Protein AF-A0A6H5GTW4-F1 (afdb_monomer_lite)

Organism: NCBI:txid355587

pLDDT: mean 73.7, std 22.14, range [29.05, 95.06]

Structure (mmCIF, N/CA/C/O backbone):
data_AF-A0A6H5GTW4-F1
#
_entry.id   AF-A0A6H5GTW4-F1
#
loop_
_atom_site.group_PDB
_atom_site.id
_atom_site.type_symbol
_atom_site.label_atom_id
_atom_site.label_alt_id
_atom_site.label_comp_id
_atom_site.label_asym_id
_atom_site.label_entity_id
_atom_site.label_seq_id
_atom_site.pdbx_PDB_ins_code
_atom_site.Cartn_x
_atom_site.Cartn_y
_atom_site.Cartn_z
_atom_site.occupancy
_atom_site.B_iso_or_equiv
_atom_site.auth_seq_id
_atom_site.auth_comp_id
_atom_site.auth_asym_id
_atom_site.auth_atom_id
_atom_site.pdbx_PDB_model_num
ATOM 1 N N . MET A 1 1 ? 11.441 22.434 -11.823 1.00 35.69 1 MET A N 1
ATOM 2 C CA . MET A 1 1 ? 10.551 21.276 -11.600 1.00 35.69 1 MET A CA 1
ATOM 3 C C . MET A 1 1 ? 10.189 21.293 -10.128 1.00 35.69 1 MET A C 1
ATOM 5 O O . MET A 1 1 ? 11.076 21.134 -9.302 1.00 35.69 1 MET A O 1
ATOM 9 N N . LYS A 1 2 ? 8.962 21.700 -9.793 1.00 32.41 2 LYS A N 1
ATOM 10 C CA . LYS A 1 2 ? 8.550 21.888 -8.398 1.00 32.41 2 LYS A CA 1
ATOM 11 C C . LYS A 1 2 ? 8.222 20.510 -7.824 1.00 32.41 2 LYS A C 1
ATOM 13 O O . LYS A 1 2 ? 7.211 19.931 -8.201 1.00 32.41 2 LYS A O 1
ATOM 18 N N . ASN A 1 3 ? 9.099 19.990 -6.968 1.00 29.05 3 ASN A N 1
ATOM 19 C CA . ASN A 1 3 ? 8.765 18.870 -6.098 1.00 29.05 3 ASN A CA 1
ATOM 20 C C . ASN A 1 3 ? 7.640 19.346 -5.177 1.00 29.05 3 ASN A C 1
ATOM 22 O O . ASN A 1 3 ? 7.866 20.215 -4.334 1.00 29.05 3 ASN A O 1
ATOM 26 N N . LEU A 1 4 ? 6.432 18.817 -5.373 1.00 31.72 4 LEU A N 1
ATOM 27 C CA . LEU A 1 4 ? 5.359 18.902 -4.389 1.00 31.72 4 LEU A CA 1
ATOM 28 C C . LEU A 1 4 ? 5.739 17.997 -3.216 1.00 31.72 4 LEU A C 1
ATOM 30 O O . LEU A 1 4 ? 5.300 16.857 -3.100 1.00 31.72 4 LEU A O 1
ATOM 34 N N . SER A 1 5 ? 6.632 18.506 -2.374 1.00 31.44 5 SER A N 1
ATOM 35 C CA . SER A 1 5 ? 6.801 18.002 -1.023 1.00 31.44 5 SER A CA 1
ATOM 36 C C . SER A 1 5 ? 5.521 18.341 -0.274 1.00 31.44 5 SER A C 1
ATOM 38 O O . SER A 1 5 ? 5.229 19.514 -0.061 1.00 31.44 5 SER A O 1
ATOM 40 N N . VAL A 1 6 ? 4.767 17.292 0.046 1.00 37.84 6 VAL A N 1
ATOM 41 C CA . VAL A 1 6 ? 3.679 17.222 1.024 1.00 37.84 6 VAL A CA 1
ATOM 42 C C . VAL A 1 6 ? 3.785 18.365 2.036 1.00 37.84 6 VAL A C 1
ATOM 44 O O . VAL A 1 6 ? 4.654 18.356 2.911 1.00 37.84 6 VAL A O 1
ATOM 47 N N . GLU A 1 7 ? 2.922 19.372 1.896 1.00 34.00 7 GLU A N 1
ATOM 48 C CA . GLU A 1 7 ? 2.753 20.382 2.930 1.00 34.00 7 GLU A CA 1
ATOM 49 C C . GLU A 1 7 ? 2.243 19.658 4.176 1.00 34.00 7 GLU A C 1
ATOM 51 O O . GLU A 1 7 ? 1.151 19.088 4.205 1.00 34.00 7 GLU A O 1
ATOM 56 N N . CYS A 1 8 ? 3.091 19.620 5.202 1.00 31.52 8 CYS A N 1
ATOM 57 C CA . CYS A 1 8 ? 2.731 19.216 6.547 1.00 31.52 8 CYS A CA 1
ATOM 58 C C . CYS A 1 8 ? 1.565 20.084 7.028 1.00 31.52 8 CYS A C 1
ATOM 60 O O . CYS A 1 8 ? 1.783 21.157 7.586 1.00 31.52 8 CYS A O 1
ATOM 62 N N . ILE A 1 9 ? 0.331 19.612 6.857 1.00 39.59 9 ILE A N 1
ATOM 63 C CA . ILE A 1 9 ? -0.804 20.201 7.558 1.00 39.59 9 ILE A CA 1
ATOM 64 C C . ILE A 1 9 ? -0.658 19.782 9.025 1.00 39.59 9 ILE A C 1
ATOM 66 O O . ILE A 1 9 ? -0.703 18.599 9.390 1.00 39.59 9 ILE A O 1
ATOM 70 N N . SER A 1 10 ? -0.336 20.780 9.839 1.00 31.56 10 SER A N 1
ATOM 71 C CA . SER A 1 10 ? -0.240 20.749 11.292 1.00 31.56 10 SER A CA 1
ATOM 72 C C . SER A 1 10 ? -1.538 20.227 11.930 1.00 31.56 10 SER A C 1
ATOM 74 O O . SER A 1 10 ? -2.612 20.337 11.337 1.00 31.56 10 SER A O 1
ATOM 76 N N . PRO A 1 11 ? -1.481 19.655 13.150 1.00 38.75 11 PRO A N 1
ATOM 77 C CA . PRO A 1 11 ? -2.648 19.108 13.831 1.00 38.75 11 PRO A CA 1
ATOM 78 C C . PRO A 1 11 ? -3.439 20.243 14.488 1.00 38.75 11 PRO A C 1
ATOM 80 O O . PRO A 1 11 ? -3.512 20.338 15.706 1.00 38.75 11 PRO A O 1
ATOM 83 N N . LEU A 1 12 ? -3.983 21.150 13.689 1.00 42.00 12 LEU A N 1
ATOM 84 C CA . LEU A 1 12 ? -4.880 22.199 14.147 1.00 42.00 12 LEU A CA 1
ATOM 85 C C . LEU A 1 12 ? -5.888 22.436 13.033 1.00 42.00 12 LEU A C 1
ATOM 87 O O . LEU A 1 12 ? -5.646 23.239 12.141 1.00 42.00 12 LEU A O 1
ATOM 91 N N . ASN A 1 13 ? -6.982 21.682 13.040 1.00 36.44 13 ASN A N 1
ATOM 92 C CA . ASN A 1 13 ? -8.317 22.267 13.088 1.00 36.44 13 ASN A CA 1
ATOM 93 C C . ASN A 1 13 ? -9.371 21.167 13.034 1.00 36.44 13 ASN A C 1
ATOM 95 O O . ASN A 1 13 ? -9.327 20.227 12.246 1.00 36.44 13 ASN A O 1
ATOM 99 N N . ASN A 1 14 ? -10.300 21.306 13.963 1.00 48.31 14 ASN A N 1
ATOM 100 C CA . ASN A 1 14 ? -11.354 20.376 14.298 1.00 48.31 14 ASN A CA 1
ATOM 101 C C . ASN A 1 14 ? -12.522 20.529 13.309 1.00 48.31 14 ASN A C 1
ATOM 103 O O . ASN A 1 14 ? -13.634 20.837 13.728 1.00 48.31 14 ASN A O 1
ATOM 107 N N . ASP A 1 15 ? -12.260 20.407 12.004 1.00 40.47 15 ASP A N 1
ATOM 108 C CA . ASP A 1 15 ? -13.243 20.766 10.984 1.00 40.47 15 ASP A CA 1
ATOM 109 C C . ASP A 1 15 ? -13.362 19.704 9.887 1.00 40.47 15 ASP A C 1
ATOM 111 O O . ASP A 1 15 ? -12.382 19.219 9.317 1.00 40.47 15 ASP A O 1
ATOM 115 N N . GLN A 1 16 ? -14.603 19.312 9.615 1.00 44.91 16 GLN A N 1
ATOM 116 C CA . GLN A 1 16 ? -14.988 18.207 8.732 1.00 44.91 16 GLN A CA 1
ATO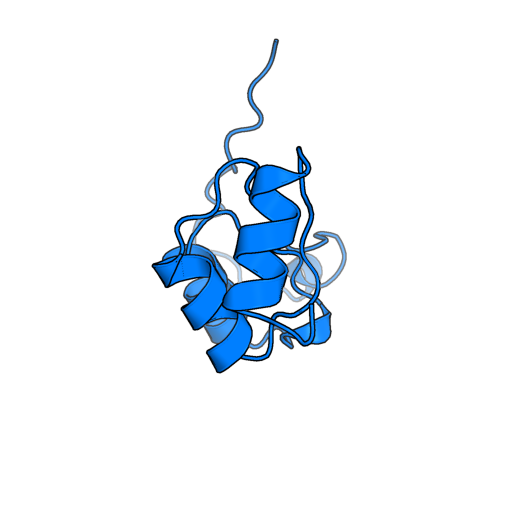M 117 C C . GLN A 1 16 ? -14.565 18.423 7.263 1.00 44.91 16 GLN A C 1
ATOM 119 O O . GLN A 1 16 ? -14.629 17.490 6.464 1.00 44.91 16 GLN A O 1
ATOM 124 N N . THR A 1 17 ? -14.058 19.610 6.933 1.00 45.09 17 THR A N 1
ATOM 125 C CA . THR A 1 17 ? -13.578 20.076 5.624 1.00 45.09 17 THR A CA 1
ATOM 126 C C . THR A 1 17 ? -12.352 19.311 5.101 1.00 45.09 17 THR A C 1
ATOM 128 O O . THR A 1 17 ? -12.173 19.192 3.894 1.00 45.09 17 THR A O 1
ATOM 131 N N . ALA A 1 18 ? -11.548 18.681 5.968 1.00 43.66 18 ALA A N 1
ATOM 132 C CA . ALA A 1 18 ? -10.409 17.852 5.539 1.00 43.66 18 ALA A CA 1
ATOM 133 C C . ALA A 1 18 ? -10.812 16.502 4.897 1.00 43.66 18 ALA A C 1
ATOM 135 O O . ALA A 1 18 ? -9.958 15.769 4.405 1.00 43.66 18 ALA A O 1
ATOM 136 N N . ARG A 1 19 ? -12.105 16.136 4.911 1.00 42.91 19 ARG A N 1
ATOM 137 C CA . ARG A 1 19 ? -12.588 14.811 4.475 1.00 42.91 19 ARG A CA 1
ATOM 138 C C . ARG A 1 19 ? -12.802 14.656 2.967 1.00 42.91 19 ARG A C 1
ATOM 140 O O . ARG A 1 19 ? -12.996 13.520 2.527 1.00 42.91 19 ARG A O 1
ATOM 147 N N . GLN A 1 20 ? -12.811 15.744 2.194 1.00 36.81 20 GLN A N 1
ATOM 148 C CA . GLN A 1 20 ? -13.367 15.720 0.835 1.00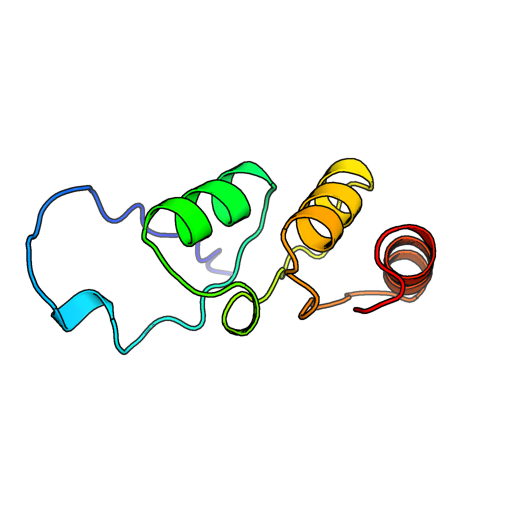 36.81 20 GLN A CA 1
ATOM 149 C C . GLN A 1 20 ? -12.382 15.909 -0.325 1.00 36.81 20 GLN A C 1
ATOM 151 O O . GLN A 1 20 ? -12.768 15.568 -1.436 1.00 36.81 20 GLN A O 1
ATOM 156 N N . GLU A 1 21 ? -11.131 16.337 -0.123 1.00 40.69 21 GLU A N 1
ATOM 157 C CA . GLU A 1 21 ? -10.295 16.745 -1.276 1.00 40.69 21 GLU A CA 1
ATOM 158 C C . GLU A 1 21 ? -8.924 16.077 -1.430 1.00 40.69 21 GLU A C 1
ATOM 160 O O . GLU A 1 21 ? -8.164 16.459 -2.313 1.00 40.69 21 GLU A O 1
ATOM 165 N N . LEU A 1 22 ? -8.592 15.036 -0.667 1.00 45.09 22 LEU A N 1
ATOM 166 C CA . LEU A 1 22 ? -7.318 14.339 -0.870 1.00 45.09 22 LEU A CA 1
ATOM 167 C C . LEU A 1 22 ? -7.532 12.852 -1.139 1.00 45.09 22 LEU A C 1
ATOM 169 O O . LEU A 1 22 ? -7.857 12.065 -0.253 1.00 45.09 22 LEU A O 1
ATOM 173 N N . GLU A 1 23 ? -7.325 12.462 -2.394 1.00 49.91 23 GLU A N 1
ATOM 174 C CA . GLU A 1 23 ? -6.861 11.121 -2.738 1.00 49.91 23 GLU A CA 1
ATOM 175 C C . GLU A 1 23 ? -5.555 10.892 -1.959 1.00 49.91 23 GLU A C 1
ATOM 177 O O . GLU A 1 23 ? -4.542 11.551 -2.200 1.00 49.91 23 GLU A O 1
ATOM 182 N N . HIS A 1 24 ? -5.595 10.045 -0.928 1.00 63.81 24 HIS A N 1
ATOM 183 C CA . HIS A 1 24 ? -4.499 9.924 0.031 1.00 63.81 24 HIS A CA 1
ATOM 184 C C . HIS A 1 24 ? -3.351 9.125 -0.593 1.00 63.81 24 HIS A C 1
ATOM 186 O O . HIS A 1 24 ? -3.320 7.895 -0.518 1.00 63.81 24 HIS A O 1
ATOM 192 N N . LEU A 1 25 ? -2.406 9.830 -1.214 1.00 65.88 25 LEU A N 1
ATOM 193 C CA . LEU A 1 25 ? -1.149 9.252 -1.672 1.00 65.88 25 LEU A CA 1
ATOM 194 C C . LEU A 1 25 ? -0.233 9.040 -0.463 1.00 65.88 25 LEU A C 1
ATOM 196 O O . LEU A 1 25 ? 0.231 10.003 0.144 1.00 65.88 25 LEU A O 1
ATOM 200 N N . ALA A 1 26 ? 0.045 7.784 -0.124 1.00 68.75 26 ALA A N 1
ATOM 201 C CA . ALA A 1 26 ? 1.081 7.443 0.846 1.00 68.75 26 ALA A CA 1
ATOM 202 C C . ALA A 1 26 ? 2.400 7.129 0.123 1.00 68.75 26 ALA A C 1
ATOM 204 O O . ALA A 1 26 ? 2.401 6.591 -0.983 1.00 68.75 26 ALA A O 1
ATOM 205 N N . GLN A 1 27 ? 3.533 7.443 0.747 1.00 76.44 27 GLN A N 1
ATOM 206 C CA . GLN A 1 27 ? 4.889 7.267 0.211 1.00 76.44 27 GLN A CA 1
ATOM 207 C C . GLN A 1 27 ? 5.777 6.395 1.116 1.00 76.44 27 GLN A C 1
ATOM 209 O O . GLN A 1 27 ? 6.837 5.918 0.694 1.00 76.44 27 GLN A O 1
ATOM 214 N N . SER A 1 28 ? 5.343 6.114 2.349 1.00 81.94 28 SER A N 1
ATOM 215 C CA . SER A 1 28 ? 6.070 5.277 3.311 1.00 81.94 28 SER A CA 1
ATOM 216 C C . SER A 1 28 ? 5.138 4.492 4.239 1.00 81.94 28 SER A C 1
ATOM 218 O O . SER A 1 28 ? 3.963 4.822 4.387 1.00 81.94 28 SER A O 1
ATOM 220 N N . GLN A 1 29 ? 5.680 3.483 4.932 1.00 85.94 29 GLN A N 1
ATOM 221 C CA . GLN A 1 29 ? 4.951 2.753 5.978 1.00 85.94 29 GLN A CA 1
ATOM 222 C C . GLN A 1 29 ? 4.399 3.686 7.074 1.00 85.94 29 GLN A C 1
ATOM 224 O O . GLN A 1 29 ? 3.297 3.461 7.572 1.00 85.94 29 GLN A O 1
ATOM 229 N N . VAL A 1 30 ? 5.144 4.734 7.445 1.00 85.56 30 VAL A N 1
ATOM 230 C CA . VAL A 1 30 ? 4.726 5.697 8.479 1.00 85.56 30 VAL A CA 1
ATOM 231 C C . VAL A 1 30 ? 3.514 6.498 8.014 1.00 85.56 30 VAL A C 1
ATOM 233 O O . VAL A 1 30 ? 2.590 6.721 8.791 1.00 85.56 30 VAL A O 1
ATOM 236 N N . GLU A 1 31 ? 3.487 6.894 6.744 1.00 81.12 31 GLU A N 1
ATOM 237 C CA . GLU A 1 31 ? 2.355 7.623 6.173 1.00 81.12 31 GLU A CA 1
ATOM 238 C C . GLU A 1 31 ? 1.114 6.747 6.048 1.00 81.12 31 GLU A C 1
ATOM 240 O O . GLU A 1 31 ? 0.038 7.195 6.431 1.00 81.12 31 GLU A O 1
ATOM 245 N N . ILE A 1 32 ? 1.259 5.484 5.623 1.00 86.25 32 ILE A N 1
ATOM 246 C CA . ILE A 1 32 ? 0.144 4.525 5.623 1.00 86.25 32 ILE A CA 1
ATOM 247 C C . ILE A 1 32 ? -0.428 4.401 7.043 1.00 86.25 32 ILE A C 1
ATOM 249 O O . ILE A 1 32 ? -1.630 4.551 7.244 1.00 86.25 32 ILE A O 1
ATOM 253 N N . ALA A 1 33 ? 0.429 4.199 8.049 1.00 87.25 33 ALA A N 1
ATOM 254 C CA . ALA A 1 33 ? -0.005 4.097 9.440 1.00 87.25 33 ALA A CA 1
ATOM 255 C C . ALA A 1 33 ? -0.690 5.380 9.945 1.00 87.25 33 ALA A C 1
ATOM 257 O O . ALA A 1 33 ? -1.675 5.299 10.677 1.00 87.25 33 ALA A O 1
ATOM 258 N N . ARG A 1 34 ? -0.199 6.557 9.538 1.00 84.31 34 ARG A N 1
ATOM 259 C CA . ARG A 1 34 ? -0.796 7.851 9.890 1.00 84.31 34 ARG A CA 1
ATOM 260 C C . ARG A 1 34 ? -2.170 8.032 9.249 1.00 84.31 34 ARG A C 1
ATOM 262 O O . ARG A 1 34 ? -3.085 8.462 9.931 1.00 84.31 34 ARG A O 1
ATOM 269 N N . VAL A 1 35 ? -2.335 7.700 7.970 1.00 82.56 35 VAL A N 1
ATOM 270 C CA . VAL A 1 35 ? -3.628 7.817 7.273 1.00 82.56 35 VAL A CA 1
ATOM 271 C C . VAL A 1 35 ? -4.659 6.851 7.873 1.00 82.56 35 VAL A C 1
ATOM 273 O O . VAL A 1 35 ? -5.807 7.227 8.109 1.00 82.56 35 VAL A O 1
ATOM 276 N N . LEU A 1 36 ? -4.235 5.640 8.234 1.00 85.38 36 LEU A N 1
ATOM 277 C CA . LEU A 1 36 ? -5.091 4.689 8.946 1.00 85.38 36 LEU A CA 1
ATOM 278 C C . LEU A 1 36 ? -5.462 5.172 10.357 1.00 85.38 36 LEU A C 1
ATOM 280 O O . LEU A 1 36 ? -6.594 4.966 10.791 1.00 85.38 36 LEU A O 1
ATOM 284 N N . SER A 1 37 ? -4.555 5.844 11.079 1.00 84.19 37 SER A N 1
ATOM 285 C CA . SER A 1 37 ? -4.828 6.305 12.450 1.00 84.19 37 SER A CA 1
ATOM 286 C C . SER A 1 37 ? -5.862 7.430 12.527 1.00 84.19 37 SER A C 1
ATOM 288 O O . SER A 1 37 ? -6.529 7.564 13.552 1.00 84.19 37 SER A O 1
ATOM 290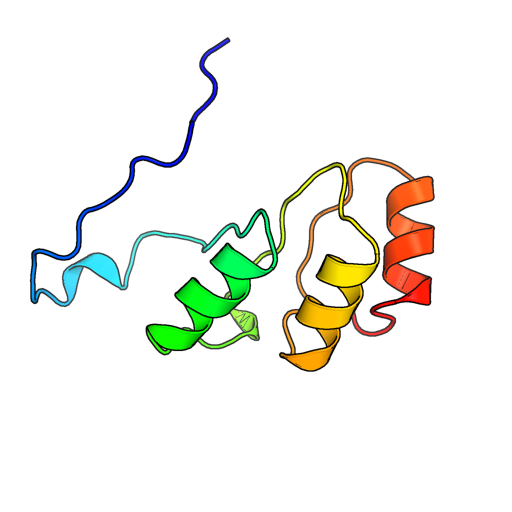 N N . VAL A 1 38 ? -6.048 8.199 11.447 1.00 82.56 38 VAL A N 1
ATOM 291 C CA . VAL A 1 38 ? -7.150 9.174 11.317 1.00 82.56 38 VAL A CA 1
ATOM 292 C C . VAL A 1 38 ? -8.483 8.536 10.892 1.00 82.56 38 VAL A C 1
ATOM 294 O O . VAL A 1 38 ? -9.481 9.242 10.748 1.00 82.56 38 VAL A O 1
ATOM 297 N N . GLY A 1 39 ? -8.535 7.207 10.737 1.00 82.50 39 GLY A N 1
ATOM 298 C CA . GLY A 1 39 ? -9.758 6.458 10.433 1.00 82.50 39 GLY A CA 1
ATOM 299 C C . GLY A 1 39 ? -10.111 6.402 8.947 1.00 82.50 39 GLY A C 1
ATOM 300 O O . GLY A 1 39 ? -11.261 6.126 8.603 1.00 82.50 39 GLY A O 1
ATOM 301 N N . VAL A 1 40 ? -9.154 6.680 8.058 1.00 84.31 40 VAL A N 1
ATOM 302 C CA . VAL A 1 40 ? -9.339 6.465 6.619 1.00 84.31 40 VAL A CA 1
ATOM 303 C C . VAL A 1 40 ? -9.313 4.966 6.344 1.00 84.31 40 VAL A C 1
ATOM 305 O O . VAL A 1 40 ? -8.437 4.250 6.824 1.00 84.31 40 VAL A O 1
ATOM 308 N N . SER A 1 41 ? -10.289 4.498 5.574 1.00 84.62 41 SER A N 1
ATOM 309 C CA . SER A 1 41 ? -10.382 3.091 5.205 1.00 84.62 41 SER A CA 1
ATOM 310 C C . SER A 1 41 ? -9.281 2.715 4.191 1.00 84.62 41 SER A C 1
ATOM 312 O O . SER A 1 41 ? -9.007 3.520 3.294 1.00 84.62 41 SER A O 1
ATOM 314 N N . PRO A 1 42 ? -8.632 1.539 4.315 1.00 87.81 42 PRO A N 1
ATOM 315 C CA . PRO A 1 42 ? -7.514 1.128 3.457 1.00 87.81 42 PRO A CA 1
ATOM 316 C C . PRO A 1 42 ? -7.792 1.170 1.945 1.00 87.81 42 PRO A C 1
ATOM 318 O O . PRO A 1 42 ? -6.909 1.532 1.173 1.00 87.81 42 PRO A O 1
ATOM 321 N N . ASP A 1 43 ? -9.026 0.883 1.526 1.00 87.94 43 ASP A N 1
ATOM 322 C CA . ASP A 1 43 ? -9.512 0.925 0.136 1.00 87.94 43 ASP A CA 1
ATOM 323 C C . ASP A 1 43 ? -9.484 2.329 -0.490 1.00 87.94 43 ASP A C 1
ATOM 325 O O . ASP A 1 43 ? -9.584 2.475 -1.706 1.00 87.94 43 ASP A O 1
ATOM 329 N N . ARG A 1 44 ? -9.320 3.374 0.330 1.00 84.75 44 ARG A N 1
ATOM 330 C CA . ARG A 1 44 ? -9.202 4.773 -0.107 1.00 84.75 44 ARG A CA 1
ATOM 331 C C . ARG A 1 44 ? -7.764 5.294 -0.111 1.00 84.75 44 ARG A C 1
ATOM 333 O O . ARG A 1 44 ? -7.557 6.491 -0.321 1.00 84.75 44 ARG A O 1
ATOM 340 N N . ILE A 1 45 ? -6.785 4.435 0.169 1.00 85.88 45 ILE A N 1
ATOM 341 C CA . ILE A 1 45 ? -5.368 4.794 0.236 1.00 85.88 45 ILE A CA 1
ATOM 342 C C . ILE A 1 45 ? -4.681 4.297 -1.031 1.00 85.88 45 ILE A C 1
ATOM 344 O O . ILE A 1 45 ? -4.778 3.122 -1.369 1.00 85.88 45 ILE A O 1
ATOM 348 N N . ILE A 1 46 ? -3.946 5.184 -1.703 1.00 87.88 46 ILE A N 1
ATOM 349 C CA . ILE A 1 46 ? -3.127 4.827 -2.862 1.00 87.88 46 ILE A CA 1
ATOM 350 C C . ILE A 1 46 ? -1.663 4.857 -2.426 1.00 87.88 46 ILE A C 1
ATOM 352 O O . ILE A 1 46 ? -1.121 5.918 -2.105 1.00 87.88 46 ILE A O 1
ATOM 356 N N . PHE A 1 47 ? -0.986 3.707 -2.413 1.00 85.81 47 PHE A N 1
ATOM 357 C CA . PHE 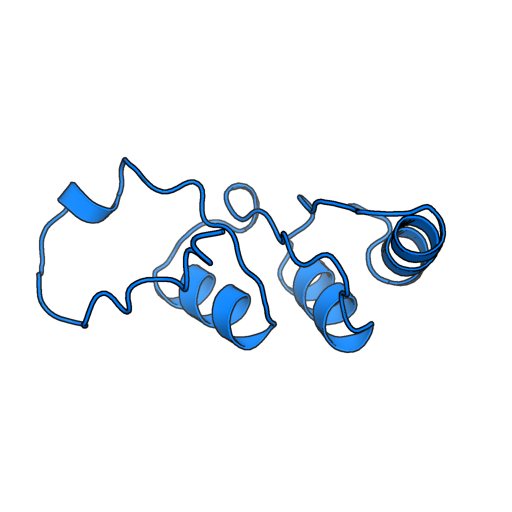A 1 47 ? 0.443 3.667 -2.102 1.00 85.81 47 PHE A CA 1
ATOM 358 C C . PHE A 1 47 ? 1.273 4.002 -3.353 1.00 85.81 47 PHE A C 1
ATOM 360 O O . PHE A 1 47 ? 1.467 3.168 -4.238 1.00 85.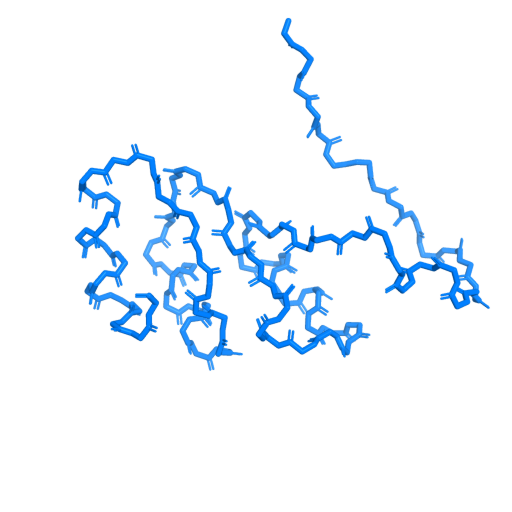81 47 PHE A O 1
ATOM 367 N N . ALA A 1 48 ? 1.772 5.236 -3.435 1.00 85.31 48 ALA A N 1
ATOM 368 C CA . ALA A 1 48 ? 2.246 5.837 -4.681 1.00 85.31 48 ALA A CA 1
ATOM 369 C C . ALA A 1 48 ? 3.742 6.197 -4.707 1.00 85.31 48 ALA A C 1
ATOM 371 O O . ALA A 1 48 ? 4.120 7.249 -5.220 1.00 85.31 48 ALA A O 1
ATOM 372 N N . ASN A 1 49 ? 4.603 5.338 -4.161 1.00 79.50 49 ASN A N 1
ATOM 373 C CA . ASN A 1 49 ? 6.058 5.535 -4.188 1.00 79.50 49 ASN A CA 1
ATOM 374 C C . ASN A 1 49 ? 6.691 4.825 -5.399 1.00 79.50 49 ASN A C 1
ATOM 376 O O . ASN A 1 49 ? 6.424 3.646 -5.551 1.00 79.50 49 ASN A O 1
ATOM 380 N N . PRO A 1 50 ? 7.528 5.450 -6.243 1.00 70.06 50 PRO A N 1
ATOM 381 C CA . PRO A 1 50 ? 8.187 4.770 -7.371 1.00 70.06 50 PRO A CA 1
ATOM 382 C C . PRO A 1 50 ? 9.272 3.755 -6.957 1.00 70.06 50 PRO A C 1
ATOM 384 O O . PRO A 1 50 ? 9.692 2.920 -7.748 1.00 70.06 50 PRO A O 1
ATOM 387 N N . VAL A 1 51 ? 9.773 3.813 -5.717 1.00 76.50 51 VAL A N 1
ATOM 388 C CA . VAL A 1 51 ? 10.771 2.854 -5.212 1.00 76.50 51 VAL A CA 1
ATOM 389 C C . VAL A 1 51 ? 10.300 2.277 -3.882 1.00 76.50 51 VAL A C 1
ATOM 391 O O . VAL A 1 51 ? 10.880 2.516 -2.818 1.00 76.50 51 VAL A O 1
ATOM 394 N N . LYS A 1 52 ? 9.225 1.481 -3.925 1.00 78.75 52 LYS A N 1
ATOM 395 C CA . LYS A 1 52 ? 8.707 0.813 -2.723 1.00 78.75 52 LYS A CA 1
ATOM 396 C C . LYS A 1 52 ? 9.726 -0.190 -2.186 1.00 78.75 52 LYS A C 1
ATOM 398 O O . LYS A 1 52 ? 10.144 -1.125 -2.880 1.00 78.75 52 LYS A O 1
ATOM 403 N N . GLN A 1 53 ? 10.101 0.001 -0.922 1.00 88.69 53 GLN A N 1
ATOM 404 C CA . GLN A 1 53 ? 10.848 -0.982 -0.143 1.00 88.69 53 GLN A CA 1
ATOM 405 C C . GLN A 1 53 ? 9.956 -2.196 0.121 1.00 88.69 53 GLN A C 1
ATOM 407 O O . GLN A 1 53 ? 8.777 -2.043 0.439 1.00 88.69 53 GLN A O 1
ATOM 412 N N . GLN A 1 54 ? 10.522 -3.401 0.064 1.00 90.62 54 GLN A N 1
ATOM 413 C CA . GLN A 1 54 ? 9.759 -4.637 0.270 1.00 90.62 54 GLN A CA 1
ATOM 414 C C . GLN A 1 54 ? 9.020 -4.658 1.619 1.00 90.62 54 GLN A C 1
ATOM 416 O O . GLN A 1 54 ? 7.875 -5.095 1.697 1.00 90.62 54 GLN A O 1
ATOM 421 N N . ASN A 1 55 ? 9.649 -4.129 2.678 1.00 90.00 55 ASN A N 1
ATOM 422 C CA . ASN A 1 55 ? 9.028 -3.995 4.000 1.00 90.00 55 ASN A CA 1
ATOM 423 C C . ASN A 1 55 ? 7.765 -3.122 3.969 1.00 90.00 55 ASN A C 1
ATOM 425 O O . ASN A 1 55 ? 6.798 -3.437 4.656 1.00 90.00 55 ASN A O 1
ATOM 429 N N . HIS A 1 56 ? 7.747 -2.064 3.154 1.00 91.38 56 HIS A N 1
ATOM 430 C CA . HIS A 1 56 ? 6.585 -1.184 3.039 1.00 91.38 56 HIS A CA 1
ATOM 431 C C . HIS A 1 56 ? 5.448 -1.855 2.266 1.00 91.38 56 HIS A C 1
ATOM 433 O O . HIS A 1 56 ? 4.299 -1.722 2.666 1.00 91.38 56 HIS A O 1
ATOM 439 N N . ILE A 1 57 ? 5.762 -2.615 1.208 1.00 90.75 57 ILE A N 1
ATOM 440 C CA . ILE A 1 57 ? 4.760 -3.387 0.452 1.00 90.75 57 ILE A CA 1
ATOM 441 C C . ILE A 1 57 ? 4.113 -4.437 1.361 1.00 90.75 57 ILE A C 1
ATOM 443 O O . ILE A 1 57 ? 2.892 -4.530 1.425 1.00 90.75 57 ILE A O 1
ATOM 447 N N . ARG A 1 58 ? 4.924 -5.168 2.140 1.00 93.94 58 ARG A N 1
ATOM 448 C CA . ARG A 1 58 ? 4.418 -6.133 3.130 1.00 93.94 58 ARG A CA 1
ATOM 449 C C . ARG A 1 58 ? 3.535 -5.474 4.184 1.00 93.94 58 ARG A C 1
ATOM 451 O O . ARG A 1 58 ? 2.540 -6.057 4.604 1.00 93.94 58 ARG A O 1
ATOM 458 N N . PHE A 1 59 ? 3.901 -4.274 4.635 1.00 93.94 59 PHE A N 1
ATOM 459 C CA . PHE A 1 59 ? 3.071 -3.527 5.572 1.00 93.94 59 PHE A CA 1
ATOM 460 C C . PHE A 1 59 ? 1.738 -3.121 4.941 1.00 93.94 59 PHE A C 1
ATOM 462 O O . PHE A 1 59 ? 0.711 -3.351 5.568 1.00 93.94 59 PHE A O 1
ATOM 469 N N . ALA A 1 60 ? 1.753 -2.586 3.716 1.00 91.81 60 ALA A N 1
ATOM 470 C CA . ALA A 1 60 ? 0.552 -2.219 2.968 1.00 91.81 60 ALA A CA 1
ATOM 471 C C . ALA A 1 60 ? -0.407 -3.416 2.831 1.00 91.81 60 ALA A C 1
ATOM 473 O O . ALA A 1 60 ? -1.558 -3.312 3.245 1.00 91.81 60 ALA A O 1
ATOM 474 N N . ALA A 1 61 ? 0.107 -4.581 2.420 1.00 94.38 61 ALA A N 1
ATOM 475 C CA . ALA A 1 61 ? -0.657 -5.829 2.363 1.00 94.38 61 ALA A CA 1
ATOM 476 C C . ALA A 1 61 ? -1.259 -6.215 3.724 1.00 94.38 61 ALA A C 1
ATOM 478 O O . ALA A 1 61 ? -2.431 -6.565 3.832 1.00 94.38 61 ALA A O 1
ATOM 479 N N . LYS A 1 62 ? -0.464 -6.121 4.801 1.00 94.62 62 LYS A N 1
ATOM 480 C CA . LYS A 1 62 ? -0.903 -6.468 6.162 1.00 94.62 62 LYS A CA 1
ATOM 481 C C . LYS A 1 62 ? -2.078 -5.610 6.638 1.00 94.62 62 LYS A C 1
ATOM 483 O O . LYS A 1 62 ? -2.891 -6.089 7.425 1.00 94.62 62 LYS A O 1
ATOM 488 N N . VAL A 1 63 ? -2.132 -4.349 6.220 1.00 93.62 63 VAL A N 1
ATOM 489 C CA . VAL A 1 63 ? -3.173 -3.395 6.627 1.00 93.62 63 VAL A CA 1
ATOM 490 C C . VAL A 1 63 ? -4.282 -3.231 5.581 1.00 93.62 63 VAL A C 1
ATOM 492 O O . VAL A 1 63 ? -5.157 -2.392 5.773 1.00 93.62 63 VAL A O 1
ATOM 495 N N . GLY A 1 64 ? -4.265 -4.031 4.509 1.00 93.44 64 GLY A N 1
ATOM 496 C CA . GLY A 1 64 ? -5.290 -4.038 3.459 1.00 93.44 64 GLY A CA 1
ATOM 497 C C . GLY A 1 64 ? -5.209 -2.869 2.474 1.00 93.44 64 GLY A C 1
ATOM 498 O O . GLY A 1 64 ? -6.212 -2.521 1.860 1.00 93.44 64 GLY A O 1
ATOM 499 N N . VAL A 1 65 ? -4.049 -2.217 2.354 1.00 91.44 65 VAL A N 1
ATOM 500 C CA . VAL A 1 65 ? -3.807 -1.199 1.321 1.00 91.44 65 VAL A CA 1
ATOM 501 C C . VAL A 1 65 ? -3.272 -1.898 0.079 1.00 91.44 65 VAL A C 1
ATOM 503 O O . VAL A 1 65 ? -2.068 -2.136 -0.056 1.00 91.44 65 VAL A O 1
ATOM 506 N N . ASP A 1 66 ? -4.197 -2.224 -0.816 1.00 91.81 66 ASP A N 1
ATOM 507 C CA . ASP A 1 66 ? -3.914 -2.971 -2.041 1.00 91.81 66 ASP A CA 1
ATOM 508 C C . ASP A 1 66 ? -3.734 -2.048 -3.251 1.00 91.81 66 ASP A C 1
ATOM 510 O O . ASP A 1 66 ? -2.911 -2.316 -4.119 1.00 91.81 66 ASP A O 1
ATOM 514 N N . LEU A 1 67 ? -4.395 -0.886 -3.275 1.00 89.88 67 LEU A N 1
ATOM 515 C CA . LEU A 1 67 ? -4.259 0.058 -4.380 1.00 89.88 67 LEU A CA 1
ATOM 516 C C . LEU A 1 67 ? -2.889 0.756 -4.347 1.00 89.88 67 LEU A C 1
ATOM 518 O O . LEU A 1 67 ? -2.575 1.532 -3.440 1.00 89.88 67 LEU A O 1
ATOM 522 N N . MET A 1 68 ? -2.057 0.503 -5.359 1.00 89.19 68 MET A N 1
ATOM 523 C CA . MET A 1 68 ? -0.713 1.073 -5.454 1.00 89.19 68 MET A CA 1
ATOM 524 C C . MET A 1 68 ? -0.287 1.362 -6.893 1.00 89.19 68 MET A C 1
ATOM 526 O O . MET A 1 68 ? -0.682 0.671 -7.827 1.00 89.19 68 MET A O 1
ATOM 530 N N . THR A 1 69 ? 0.529 2.400 -7.084 1.00 89.38 69 THR A N 1
ATOM 531 C CA . THR A 1 69 ? 1.108 2.698 -8.405 1.00 89.38 69 THR A CA 1
ATOM 532 C C . THR A 1 69 ? 2.343 1.838 -8.649 1.00 89.38 69 THR A C 1
ATOM 534 O O . THR A 1 69 ? 2.885 1.243 -7.720 1.00 89.38 69 THR A O 1
ATOM 537 N N . PHE A 1 70 ? 2.826 1.770 -9.885 1.00 86.56 70 PHE A N 1
ATOM 538 C CA . PHE A 1 70 ? 4.140 1.212 -10.191 1.00 86.56 70 PHE A CA 1
ATOM 539 C C . PHE A 1 70 ? 4.800 2.025 -11.302 1.00 86.56 70 PHE A C 1
ATOM 541 O O . PHE A 1 70 ? 4.111 2.549 -12.177 1.00 86.56 70 PHE A O 1
ATOM 548 N N . ASP A 1 71 ? 6.121 2.149 -11.264 1.00 83.56 71 ASP A N 1
ATOM 549 C CA . ASP A 1 71 ? 6.883 2.908 -12.261 1.00 83.56 71 ASP A CA 1
ATOM 550 C C . ASP A 1 71 ? 7.512 2.016 -13.350 1.00 83.56 71 ASP A C 1
ATOM 552 O O . ASP A 1 71 ? 7.667 2.436 -14.497 1.00 83.56 71 ASP A O 1
ATOM 556 N N . ASN A 1 72 ? 7.866 0.772 -13.010 1.00 84.81 72 ASN A N 1
ATOM 557 C CA . ASN A 1 72 ? 8.555 -0.170 -13.886 1.00 84.81 72 ASN A CA 1
ATOM 558 C C . ASN A 1 72 ? 8.187 -1.639 -13.588 1.00 84.81 72 ASN A C 1
ATOM 560 O O . ASN A 1 72 ? 7.554 -1.975 -12.585 1.00 84.81 72 ASN A O 1
ATOM 564 N N . SER A 1 73 ? 8.605 -2.551 -14.471 1.00 89.69 73 SER A N 1
ATOM 565 C CA . SER A 1 73 ? 8.301 -3.983 -14.344 1.00 89.69 73 SER A CA 1
ATOM 566 C C . SER A 1 73 ? 8.951 -4.640 -13.125 1.00 89.69 73 SER A C 1
ATOM 568 O O . SER A 1 73 ? 8.348 -5.524 -12.523 1.00 89.69 73 SER A O 1
ATOM 570 N N . ALA A 1 74 ? 10.148 -4.208 -12.719 1.00 87.38 74 ALA A N 1
ATOM 571 C CA . ALA A 1 74 ? 10.786 -4.713 -11.505 1.00 87.38 74 ALA A CA 1
ATOM 572 C C . ALA A 1 74 ? 9.960 -4.362 -10.258 1.00 87.38 74 ALA A C 1
ATOM 574 O O . ALA A 1 74 ? 9.889 -5.154 -9.317 1.00 87.38 74 ALA A O 1
ATOM 575 N N . GLU A 1 75 ? 9.295 -3.205 -10.254 1.00 86.44 75 GLU A N 1
ATOM 576 C CA . GLU A 1 75 ? 8.376 -2.835 -9.187 1.00 86.44 75 GLU A CA 1
ATOM 577 C C . GLU A 1 75 ? 7.124 -3.716 -9.156 1.00 86.44 75 GLU A C 1
ATOM 579 O O . GLU A 1 75 ? 6.769 -4.199 -8.081 1.00 86.44 75 GLU A O 1
ATOM 584 N N . LEU A 1 76 ? 6.544 -4.045 -10.314 1.00 89.94 76 LEU A N 1
ATOM 585 C CA . LEU 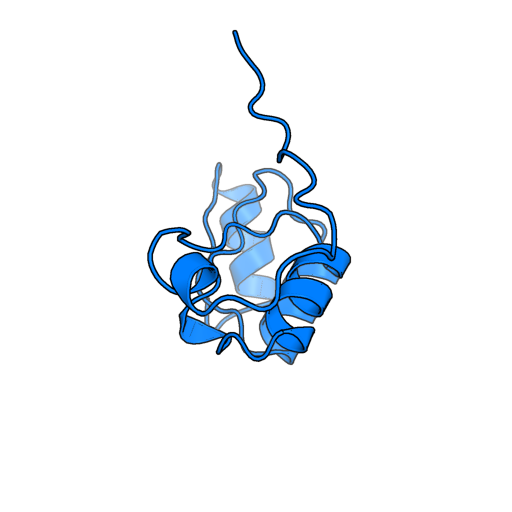A 1 76 ? 5.442 -5.011 -10.409 1.00 89.94 76 LEU A CA 1
ATOM 586 C C . LEU A 1 76 ? 5.798 -6.384 -9.825 1.00 89.94 76 LEU A C 1
ATOM 588 O O . LEU A 1 76 ? 4.993 -6.962 -9.098 1.00 89.94 76 LEU A O 1
ATOM 592 N N . TYR A 1 77 ? 6.997 -6.910 -10.102 1.00 92.81 77 TYR A N 1
ATOM 593 C CA . TYR A 1 77 ? 7.416 -8.199 -9.537 1.00 92.81 77 TYR A CA 1
ATOM 594 C C . TYR A 1 77 ? 7.500 -8.155 -8.007 1.00 92.81 77 TYR A C 1
ATOM 596 O O . TYR A 1 77 ? 6.999 -9.065 -7.351 1.00 92.81 77 TYR A O 1
ATOM 604 N N . LYS A 1 78 ? 8.051 -7.074 -7.435 1.00 90.56 78 LYS A N 1
ATOM 605 C CA . LYS A 1 78 ? 8.091 -6.881 -5.973 1.00 90.56 78 LYS A CA 1
ATOM 606 C C . LYS A 1 78 ? 6.690 -6.792 -5.368 1.00 90.56 78 LYS A C 1
ATOM 608 O O . LYS A 1 78 ? 6.466 -7.318 -4.280 1.00 90.56 78 LYS A O 1
ATOM 613 N N . ILE A 1 79 ? 5.770 -6.102 -6.045 1.00 92.06 79 ILE A N 1
ATOM 614 C CA . ILE A 1 79 ? 4.377 -5.981 -5.607 1.00 92.06 79 ILE A CA 1
ATOM 615 C C . ILE A 1 79 ? 3.722 -7.357 -5.623 1.00 92.06 79 ILE A C 1
ATOM 617 O O . ILE A 1 79 ? 3.283 -7.814 -4.580 1.00 92.06 79 ILE A O 1
ATOM 621 N N . LYS A 1 80 ? 3.786 -8.085 -6.739 1.00 93.31 80 LYS A N 1
ATOM 622 C CA . LYS A 1 80 ? 3.233 -9.441 -6.848 1.00 93.31 80 LYS A CA 1
ATOM 623 C C . LYS A 1 80 ? 3.789 -10.410 -5.797 1.00 93.31 80 LYS A C 1
ATOM 625 O O . LYS A 1 80 ? 3.063 -11.275 -5.317 1.00 93.31 80 LYS A O 1
ATOM 630 N N . GLU A 1 81 ? 5.069 -10.290 -5.448 1.00 95.06 81 GLU A N 1
ATOM 631 C CA . GLU A 1 81 ? 5.720 -11.150 -4.453 1.00 95.06 81 GLU A CA 1
ATOM 632 C C . GLU A 1 81 ? 5.296 -10.834 -3.007 1.00 95.06 81 GLU A C 1
ATOM 634 O O . GLU A 1 81 ? 5.246 -11.732 -2.167 1.00 95.06 81 GLU A O 1
ATOM 639 N N . HIS A 1 82 ? 5.011 -9.569 -2.685 1.00 94.38 82 HIS A N 1
ATOM 640 C CA . HIS A 1 82 ? 4.822 -9.120 -1.297 1.00 94.38 82 HIS A CA 1
ATOM 641 C C . HIS A 1 82 ? 3.421 -8.592 -0.966 1.00 94.38 82 HIS A C 1
ATOM 643 O O . HIS A 1 82 ? 3.060 -8.563 0.210 1.00 94.38 82 HIS A O 1
ATOM 649 N N . ASN A 1 83 ? 2.654 -8.187 -1.973 1.00 93.19 83 ASN A N 1
ATOM 650 C CA . ASN A 1 83 ? 1.224 -7.922 -1.919 1.00 93.19 83 ASN A CA 1
ATOM 651 C C . ASN A 1 83 ? 0.530 -8.506 -3.172 1.00 93.19 83 ASN A C 1
ATOM 653 O O . ASN A 1 83 ? 0.263 -7.779 -4.124 1.00 93.19 83 ASN A O 1
ATOM 657 N N . PRO A 1 84 ? 0.240 -9.817 -3.209 1.00 92.81 84 PRO A N 1
ATOM 658 C CA . PRO A 1 84 ? -0.380 -10.453 -4.374 1.00 92.81 84 PRO A CA 1
ATOM 659 C C . PRO A 1 84 ? -1.837 -10.026 -4.633 1.00 92.81 84 PRO A C 1
ATOM 661 O O . PRO A 1 84 ? -2.378 -10.398 -5.671 1.00 92.81 84 PRO A O 1
ATOM 664 N N . ASN A 1 85 ? -2.467 -9.295 -3.706 1.00 89.06 85 ASN A N 1
ATOM 665 C CA . ASN A 1 85 ? -3.835 -8.785 -3.845 1.00 89.06 85 ASN A CA 1
ATOM 666 C C . ASN A 1 85 ? -3.893 -7.361 -4.428 1.00 89.06 85 ASN A C 1
ATOM 668 O O . ASN A 1 85 ? -4.991 -6.855 -4.653 1.00 89.06 85 ASN A O 1
ATOM 672 N N . ALA A 1 86 ? -2.730 -6.734 -4.630 1.00 84.38 86 ALA A N 1
ATOM 673 C CA . ALA A 1 86 ? -2.573 -5.399 -5.201 1.00 84.38 86 ALA A CA 1
ATOM 674 C C . ALA A 1 86 ? -2.718 -5.360 -6.726 1.00 84.38 86 ALA A C 1
ATOM 676 O O . ALA A 1 86 ? -2.292 -6.336 -7.391 1.00 84.38 86 ALA A O 1
#

Radius of gyration: 13.75 Å; chains: 1; bounding box: 26×33×29 Å

Secondary structure (DSSP, 8-state):
----------S----GGGGSS--EEE-SHHHHHHHHHTT--GGGEEE--TT--HHHHHHHHHTT---B--SSHHHHHHHHHH-TT-

InterPro domains:
  IPR002433 Ornithine decarboxylase [PR01182] (45-69)
  IPR002433 Ornithine decarboxylase [PR01182] (75-86)
  IPR002433 Ornithine decarboxylase [PTHR11482] (28-86)
  IPR022644 Orn/DAP/Arg decarboxylase 2, N-terminal [PF02784] (27-85)
  IPR029066 PLP-binding barrel [G3DSA:3.20.20.10] (27-86)
  IPR029066 PLP-binding barrel [SSF51419] (26-85)

Foldseek 3Di:
DDPPDPDPPDPDDPDPVVPPDDQAADAFLVSLVVCVVVPDQLCSYEDEHQDDDLVRLLSSQVRVNLHYDYDDPVRVVSNCVRRVSD

Sequence (86 aa):
MKNLSVECISPLNNDQTARQELEHLAQSQVEIARVLSVGVSPDRIIFANPVKQQNHIRFAAKVGVDLMTFDNSAELYKIKEHNPNA